Protein AF-A0A2D7FBG3-F1 (afdb_monomer_lite)

Structure (mmCIF, N/CA/C/O backbone):
data_AF-A0A2D7FBG3-F1
#
_entry.id   AF-A0A2D7FBG3-F1
#
loop_
_atom_site.group_PDB
_atom_site.id
_atom_site.type_symbol
_atom_site.label_atom_id
_atom_site.label_alt_id
_atom_site.label_comp_id
_atom_site.label_asym_id
_atom_site.label_entity_id
_atom_site.label_seq_id
_atom_site.pdbx_PDB_ins_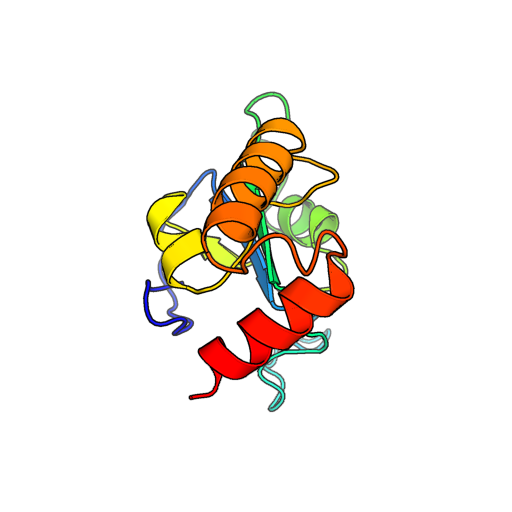code
_atom_site.Cartn_x
_atom_site.Cartn_y
_atom_site.Cartn_z
_atom_site.occupancy
_atom_site.B_iso_or_equiv
_atom_site.auth_seq_id
_atom_site.auth_comp_id
_atom_site.auth_asym_id
_atom_site.auth_atom_id
_atom_site.pdbx_PDB_model_num
ATOM 1 N N . MET A 1 1 ? -2.140 -0.702 -13.138 1.00 79.81 1 MET A N 1
ATOM 2 C CA . MET A 1 1 ? -2.662 -1.919 -12.479 1.00 79.81 1 MET A CA 1
ATOM 3 C C . MET A 1 1 ? -4.170 -1.892 -12.583 1.00 79.81 1 MET A C 1
ATOM 5 O O . MET A 1 1 ? -4.736 -0.812 -12.463 1.00 79.81 1 MET A O 1
ATOM 9 N N . ALA A 1 2 ? -4.795 -3.034 -12.855 1.00 84.12 2 ALA A N 1
ATOM 10 C CA . ALA A 1 2 ? -6.249 -3.133 -12.898 1.00 84.12 2 ALA A CA 1
ATOM 11 C C . ALA A 1 2 ? -6.837 -3.377 -11.488 1.00 84.12 2 ALA A C 1
ATOM 13 O O . ALA A 1 2 ? -6.092 -3.772 -10.585 1.00 84.12 2 ALA A O 1
ATOM 14 N N . PRO A 1 3 ? -8.146 -3.135 -11.278 1.00 82.56 3 PRO A N 1
ATOM 15 C CA . PRO A 1 3 ? -8.786 -3.273 -9.966 1.00 82.56 3 PRO A CA 1
ATOM 16 C C . PRO A 1 3 ? -8.670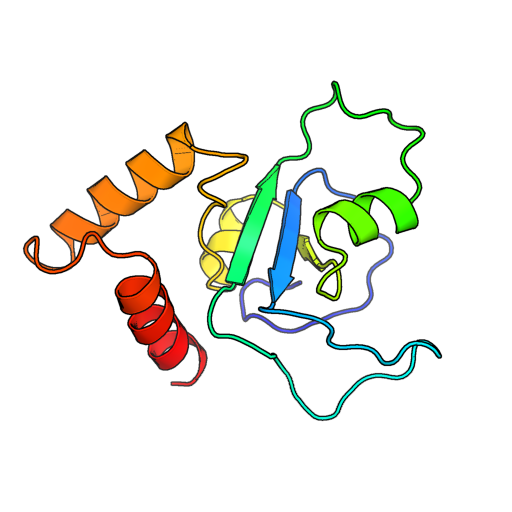 -4.670 -9.344 1.00 82.56 3 PRO A C 1
ATOM 18 O O . PRO A 1 3 ? -8.674 -4.792 -8.131 1.00 82.56 3 PRO A O 1
ATOM 21 N N . ASP A 1 4 ? -8.523 -5.718 -10.156 1.00 83.56 4 ASP A N 1
ATOM 22 C CA . ASP A 1 4 ? -8.323 -7.105 -9.710 1.00 83.56 4 ASP A CA 1
ATOM 23 C C . ASP A 1 4 ? -6.884 -7.392 -9.238 1.00 83.56 4 ASP A C 1
ATOM 25 O O . ASP A 1 4 ? -6.535 -8.520 -8.896 1.00 83.56 4 ASP A O 1
ATOM 29 N N . GLY A 1 5 ? -6.001 -6.392 -9.272 1.00 81.06 5 GLY A N 1
ATOM 30 C CA . GLY A 1 5 ? -4.594 -6.561 -8.937 1.00 81.06 5 GLY A CA 1
ATOM 31 C C . GLY A 1 5 ? -3.761 -7.186 -10.062 1.00 81.06 5 GLY A C 1
ATOM 32 O O . GLY A 1 5 ? -2.588 -7.515 -9.842 1.00 81.06 5 GLY A O 1
ATOM 33 N N . SER A 1 6 ? -4.278 -7.322 -11.283 1.00 85.19 6 SER A N 1
ATOM 34 C CA . SER A 1 6 ? -3.449 -7.724 -12.420 1.00 85.19 6 SER A CA 1
ATOM 35 C C . SER A 1 6 ? -2.524 -6.581 -12.874 1.00 85.19 6 SER A C 1
ATOM 37 O O . SER A 1 6 ? -2.875 -5.392 -12.885 1.00 85.19 6 SER A O 1
ATOM 39 N N . ILE A 1 7 ? -1.277 -6.932 -13.210 1.00 83.69 7 ILE A N 1
ATOM 40 C CA . ILE A 1 7 ? -0.298 -5.985 -13.756 1.00 83.69 7 ILE A CA 1
ATOM 41 C C . ILE A 1 7 ? -0.414 -6.045 -15.276 1.00 83.69 7 ILE A C 1
ATOM 43 O O . ILE A 1 7 ? -0.123 -7.072 -15.883 1.00 83.69 7 ILE A O 1
ATOM 47 N N . VAL A 1 8 ? -0.827 -4.932 -15.873 1.00 83.25 8 VAL A N 1
ATOM 48 C CA . VAL A 1 8 ? -0.972 -4.765 -17.321 1.00 83.25 8 VAL A CA 1
ATOM 49 C C . VAL A 1 8 ? -0.021 -3.679 -17.805 1.00 83.25 8 VAL A C 1
ATOM 51 O O . VAL A 1 8 ? 0.240 -2.714 -17.083 1.00 83.25 8 VAL A O 1
ATOM 54 N N . HIS A 1 9 ? 0.502 -3.835 -19.020 1.00 79.50 9 HIS A N 1
ATOM 55 C CA . HIS A 1 9 ? 1.273 -2.785 -19.673 1.00 79.50 9 HIS A CA 1
ATOM 56 C C . HIS A 1 9 ? 0.313 -1.824 -20.380 1.00 79.50 9 HIS A C 1
ATOM 58 O O . HIS A 1 9 ? -0.496 -2.247 -21.204 1.00 79.50 9 HIS A O 1
ATOM 64 N N . SER A 1 10 ? 0.391 -0.537 -20.053 1.00 71.44 10 SER A N 1
ATOM 65 C CA . SER A 1 10 ? -0.439 0.512 -20.648 1.00 71.44 10 SER A CA 1
ATOM 66 C C . SER A 1 10 ? 0.367 1.801 -20.752 1.00 71.44 10 SER A C 1
ATOM 68 O O . SER A 1 10 ? 1.039 2.156 -19.789 1.00 71.44 10 SER A O 1
ATOM 70 N N . GLY A 1 11 ? 0.240 2.546 -21.851 1.00 72.69 11 GLY A N 1
ATOM 71 C CA . GLY A 1 11 ? 0.863 3.871 -22.013 1.00 72.69 11 GLY A CA 1
ATOM 72 C C . GLY A 1 11 ? 0.156 5.003 -21.253 1.00 72.69 11 GLY A C 1
ATOM 73 O O . GLY A 1 11 ? 0.228 6.154 -21.669 1.00 72.69 11 GLY A O 1
ATOM 74 N N . MET A 1 12 ? -0.594 4.680 -20.197 1.00 68.94 12 MET A N 1
ATOM 75 C CA . MET A 1 12 ? -1.378 5.645 -19.426 1.00 68.94 12 MET A CA 1
ATOM 76 C C . MET A 1 12 ? -0.508 6.316 -18.363 1.00 68.94 12 MET A C 1
ATOM 78 O O . MET A 1 12 ? 0.279 5.651 -17.692 1.00 68.94 12 MET A O 1
ATOM 82 N N . SER A 1 13 ? -0.694 7.621 -18.174 1.00 70.25 13 SER A N 1
ATOM 83 C CA . SER A 1 13 ? -0.105 8.378 -17.071 1.00 70.25 13 SER A CA 1
ATOM 84 C C . SER A 1 13 ? -1.152 8.653 -15.992 1.00 70.25 13 SER A C 1
ATOM 86 O O . SER A 1 13 ? -2.338 8.809 -16.277 1.00 70.25 13 SER A O 1
ATOM 88 N N . SER A 1 14 ? -0.715 8.697 -14.736 1.00 77.69 14 SER A N 1
ATOM 89 C CA . SER A 1 14 ? -1.557 9.067 -13.600 1.00 77.69 14 SER A CA 1
ATOM 90 C C . SER A 1 14 ? -0.720 9.718 -12.507 1.00 77.69 14 SER A C 1
ATOM 92 O O . SER A 1 14 ? 0.500 9.545 -12.449 1.00 77.69 14 SER A O 1
ATOM 94 N N . VAL A 1 15 ? -1.398 10.461 -11.637 1.00 82.69 15 VAL A N 1
ATOM 95 C CA . VAL A 1 15 ? -0.832 10.984 -10.389 1.00 82.69 15 VAL A CA 1
ATOM 96 C C . VAL A 1 15 ? -0.839 9.937 -9.275 1.00 82.69 15 VAL A C 1
ATOM 98 O O . VAL A 1 15 ? -0.200 10.149 -8.256 1.00 82.69 15 VAL A O 1
ATOM 101 N N . TRP A 1 16 ? -1.534 8.811 -9.443 1.00 86.19 16 TRP A N 1
ATOM 102 C CA . TRP A 1 16 ? -1.618 7.759 -8.431 1.00 86.19 16 TRP A CA 1
ATOM 103 C C . TRP A 1 16 ? -0.584 6.675 -8.694 1.00 86.19 16 TRP A C 1
ATOM 105 O O . TRP A 1 16 ? -0.620 5.985 -9.718 1.00 86.19 16 TRP A O 1
ATOM 115 N N . VAL A 1 17 ? 0.336 6.518 -7.748 1.00 86.50 17 VAL A N 1
ATOM 116 C CA . VAL A 1 17 ? 1.450 5.575 -7.843 1.00 86.50 17 VAL A CA 1
ATOM 117 C C . VAL A 1 17 ? 1.506 4.747 -6.569 1.00 86.50 17 VAL A C 1
ATOM 119 O O . VAL A 1 17 ? 1.153 5.216 -5.492 1.00 86.50 17 VAL A O 1
ATOM 122 N N . GLY A 1 18 ? 1.939 3.500 -6.665 1.00 87.25 18 GLY A N 1
ATOM 123 C CA . GLY A 1 18 ? 2.109 2.644 -5.501 1.00 87.25 18 GLY A CA 1
ATOM 124 C C . GLY A 1 18 ? 3.166 1.576 -5.697 1.00 87.25 18 GLY A C 1
ATOM 125 O O . GLY A 1 18 ? 3.722 1.405 -6.784 1.00 87.25 18 GLY A O 1
ATOM 126 N N . GLY A 1 19 ? 3.432 0.849 -4.620 1.00 87.44 19 GLY A N 1
ATOM 127 C CA . GLY A 1 19 ? 4.365 -0.265 -4.589 1.00 87.44 19 GLY A CA 1
ATOM 128 C C . GLY A 1 19 ? 3.693 -1.534 -4.086 1.00 87.44 19 GLY A C 1
ATOM 129 O O . GLY A 1 19 ? 2.836 -1.498 -3.205 1.00 87.44 19 GLY A O 1
ATOM 130 N N . ARG A 1 20 ? 4.142 -2.675 -4.613 1.00 86.25 20 ARG A N 1
ATOM 131 C CA . ARG A 1 20 ? 3.680 -4.010 -4.214 1.00 86.25 20 ARG A CA 1
ATOM 132 C C . ARG A 1 20 ? 4.692 -4.704 -3.306 1.00 86.25 20 ARG A C 1
ATOM 134 O O . ARG A 1 20 ? 5.262 -5.741 -3.651 1.00 86.25 20 ARG A O 1
ATOM 141 N N . GLY A 1 21 ? 4.986 -4.068 -2.176 1.00 78.38 21 GLY A N 1
ATOM 142 C CA . GLY A 1 21 ? 5.866 -4.628 -1.158 1.00 78.38 21 GLY A CA 1
ATOM 143 C C . GLY A 1 21 ? 7.293 -4.913 -1.622 1.00 78.38 21 GLY A C 1
ATOM 144 O O . GLY A 1 21 ? 7.898 -5.841 -1.115 1.00 78.38 21 GLY A O 1
ATOM 145 N N . GLY A 1 22 ? 7.838 -4.181 -2.596 1.00 79.19 22 GLY A N 1
ATOM 146 C CA . GLY A 1 22 ? 9.243 -4.307 -3.002 1.00 79.19 22 GLY A CA 1
ATOM 147 C C . GLY A 1 22 ? 9.471 -4.549 -4.500 1.00 79.19 22 GLY A C 1
ATOM 148 O O . GLY A 1 22 ? 8.574 -4.294 -5.313 1.00 79.19 22 GLY A O 1
ATOM 149 N N . PRO A 1 23 ? 10.688 -4.957 -4.920 1.00 80.12 23 PRO A N 1
ATOM 150 C CA . PRO A 1 23 ? 11.064 -4.988 -6.328 1.00 80.12 23 PRO A CA 1
ATOM 151 C C . PRO A 1 23 ? 10.523 -6.246 -6.977 1.00 80.12 23 PRO A C 1
ATOM 153 O O . PRO A 1 23 ? 10.911 -7.353 -6.613 1.00 80.12 23 PRO A O 1
ATOM 156 N N . LEU A 1 24 ? 9.657 -6.059 -7.969 1.00 80.75 24 LEU A N 1
ATOM 157 C CA . LEU A 1 24 ? 9.106 -7.118 -8.812 1.00 80.75 24 LEU A CA 1
ATOM 158 C C . LEU A 1 24 ? 9.968 -7.375 -10.051 1.00 80.75 24 LEU A C 1
ATOM 160 O O . LEU A 1 24 ? 9.820 -8.411 -10.690 1.00 80.75 24 LEU A O 1
ATOM 164 N N . HIS A 1 25 ? 10.889 -6.470 -10.383 1.00 79.25 25 HIS A N 1
ATOM 165 C CA . HIS A 1 25 ? 11.905 -6.678 -11.410 1.00 79.25 25 HIS A CA 1
ATOM 166 C C . HIS A 1 25 ? 13.301 -6.860 -10.795 1.00 79.25 25 HIS A C 1
ATOM 168 O O . HIS A 1 25 ? 13.579 -6.525 -9.638 1.00 79.25 25 HIS A O 1
ATOM 174 N N . ARG A 1 26 ? 14.194 -7.479 -11.561 1.00 79.38 26 ARG A N 1
ATOM 175 C CA . ARG A 1 26 ? 15.634 -7.539 -11.291 1.00 79.38 26 ARG A CA 1
ATOM 176 C C . ARG A 1 26 ? 16.296 -6.265 -11.822 1.00 79.38 26 ARG A C 1
ATOM 178 O O . ARG A 1 26 ? 15.721 -5.581 -12.657 1.00 79.38 26 ARG A O 1
ATOM 185 N N . GLY A 1 27 ? 17.530 -5.979 -11.400 1.00 75.81 27 GLY A N 1
ATOM 186 C CA . GLY A 1 27 ? 18.271 -4.790 -11.858 1.00 75.81 27 GLY A CA 1
ATOM 187 C C . GLY A 1 27 ? 18.499 -4.710 -13.377 1.00 75.81 27 GLY A C 1
ATOM 188 O O . GLY A 1 27 ? 18.804 -3.645 -13.889 1.00 75.81 27 GLY A O 1
ATOM 189 N N . ASN A 1 28 ? 18.306 -5.814 -14.108 1.00 78.44 28 ASN A N 1
ATOM 190 C CA . ASN A 1 28 ? 18.321 -5.862 -15.574 1.00 78.44 28 ASN A CA 1
ATOM 191 C C . ASN A 1 28 ? 16.924 -5.687 -16.216 1.00 78.44 28 ASN A C 1
ATOM 193 O O . ASN A 1 28 ? 16.750 -6.013 -17.385 1.00 78.44 28 ASN A O 1
ATOM 197 N N . GLY A 1 29 ? 15.910 -5.283 -15.445 1.00 73.81 29 GLY A N 1
ATOM 198 C CA . GLY A 1 29 ? 14.529 -5.092 -15.899 1.00 73.81 29 GLY A CA 1
ATOM 199 C C . GLY A 1 29 ? 13.695 -6.369 -16.050 1.00 73.81 29 GLY A C 1
ATOM 200 O O . GLY A 1 29 ? 12.484 -6.281 -16.235 1.00 73.81 29 GLY A O 1
ATOM 201 N N . SER A 1 30 ? 14.287 -7.563 -15.935 1.00 79.62 30 SER A N 1
ATOM 202 C CA . SER A 1 30 ? 13.520 -8.810 -16.064 1.00 79.62 30 SER A CA 1
ATOM 203 C C . SER A 1 30 ? 12.598 -9.047 -14.858 1.00 79.62 30 SER A C 1
ATOM 205 O O . SER A 1 30 ? 12.990 -8.755 -13.721 1.00 79.62 30 SER A O 1
ATOM 207 N N . PRO A 1 31 ? 11.386 -9.591 -15.063 1.00 77.06 31 PRO A N 1
ATOM 208 C CA . PRO A 1 31 ? 10.453 -9.854 -13.976 1.00 77.06 31 PRO A CA 1
ATOM 209 C C . PRO A 1 31 ? 10.981 -10.947 -13.038 1.00 77.06 31 PRO A C 1
ATOM 211 O O . PRO A 1 31 ? 11.671 -11.888 -13.439 1.00 77.06 31 PRO A O 1
ATOM 214 N N . ARG A 1 32 ? 10.648 -10.837 -11.755 1.00 80.31 32 ARG A N 1
ATOM 215 C CA . ARG A 1 32 ? 10.843 -11.895 -10.762 1.00 80.31 32 ARG A CA 1
ATOM 216 C C . ARG A 1 32 ? 9.633 -12.828 -10.776 1.00 80.31 32 ARG A C 1
ATOM 218 O O . ARG A 1 32 ? 8.517 -12.410 -11.050 1.00 80.31 32 ARG A O 1
ATOM 225 N N . ALA A 1 33 ? 9.861 -14.097 -10.433 1.00 78.44 33 ALA A N 1
ATOM 226 C CA . ALA A 1 33 ? 8.775 -15.064 -10.242 1.00 78.44 33 ALA A CA 1
ATOM 227 C C . ALA A 1 33 ? 7.907 -14.728 -9.012 1.00 78.44 33 ALA A C 1
ATOM 229 O O . ALA A 1 33 ? 6.726 -15.058 -8.966 1.00 78.44 33 ALA A O 1
ATOM 230 N N . GLN A 1 34 ? 8.507 -14.062 -8.021 1.00 75.38 34 GLN A N 1
ATOM 231 C CA . GLN A 1 34 ? 7.822 -13.542 -6.842 1.00 75.38 34 GLN A CA 1
ATOM 232 C C . GLN A 1 34 ? 6.923 -12.368 -7.245 1.00 75.38 34 GLN A C 1
ATOM 234 O O . GLN A 1 34 ? 7.378 -11.434 -7.905 1.00 75.38 34 GLN A O 1
ATOM 239 N N . ARG A 1 35 ? 5.655 -12.410 -6.830 1.00 77.44 35 ARG A N 1
ATOM 240 C CA . ARG A 1 35 ? 4.657 -11.377 -7.150 1.00 77.44 35 ARG A CA 1
ATOM 241 C C . ARG A 1 35 ? 4.640 -10.209 -6.154 1.00 77.44 35 ARG A C 1
ATOM 243 O O . ARG A 1 35 ? 3.972 -9.217 -6.432 1.00 77.44 35 ARG A O 1
ATOM 250 N N . TRP A 1 36 ? 5.350 -10.326 -5.034 1.00 83.12 36 TRP A N 1
ATOM 251 C CA . TRP A 1 36 ? 5.562 -9.318 -3.986 1.00 83.12 36 TRP A CA 1
ATOM 252 C C . TRP A 1 36 ? 6.798 -9.714 -3.159 1.00 83.12 36 TRP A C 1
ATOM 254 O O . TRP A 1 36 ? 7.248 -10.857 -3.253 1.00 83.12 36 TRP A O 1
ATOM 264 N N . VAL A 1 37 ? 7.360 -8.790 -2.372 1.00 80.06 37 VAL A N 1
ATOM 265 C CA . VAL A 1 37 ? 8.451 -9.098 -1.417 1.00 80.06 37 VAL A CA 1
ATOM 266 C C . VAL A 1 37 ? 8.000 -8.940 0.040 1.00 80.06 37 VAL A C 1
ATOM 268 O O . VAL A 1 37 ? 8.474 -9.673 0.901 1.00 80.06 37 VAL A O 1
ATOM 271 N N . THR A 1 38 ? 7.042 -8.055 0.306 1.00 84.31 38 THR A N 1
ATOM 272 C CA . THR A 1 38 ? 6.386 -7.861 1.602 1.00 84.31 38 THR A CA 1
ATOM 273 C C . THR A 1 38 ? 4.876 -7.676 1.423 1.00 84.31 38 THR A C 1
ATOM 275 O O . THR A 1 38 ? 4.370 -7.479 0.312 1.00 84.31 38 THR A O 1
ATOM 278 N N . GLU A 1 39 ? 4.149 -7.722 2.532 1.00 87.56 39 GLU A N 1
ATOM 279 C CA . GLU A 1 39 ? 2.701 -7.522 2.627 1.00 87.56 39 GLU A CA 1
ATOM 280 C C . GLU A 1 39 ? 2.299 -6.041 2.511 1.00 87.56 39 GLU A C 1
ATOM 282 O O . GLU A 1 39 ? 1.127 -5.726 2.289 1.00 87.56 39 GLU A O 1
ATOM 287 N N . ASN A 1 40 ? 3.274 -5.133 2.614 1.00 87.81 40 ASN A N 1
ATOM 288 C CA . ASN A 1 40 ? 3.074 -3.688 2.609 1.00 87.81 40 ASN A CA 1
ATOM 289 C C . ASN A 1 40 ? 2.834 -3.173 1.181 1.00 87.81 40 ASN A C 1
ATOM 291 O O . ASN A 1 40 ? 3.762 -2.806 0.452 1.00 87.81 40 ASN A O 1
ATOM 295 N N . TRP A 1 41 ? 1.569 -3.194 0.766 1.00 89.88 41 TRP A N 1
ATOM 296 C CA . TRP A 1 41 ? 1.123 -2.665 -0.518 1.00 89.88 41 TRP A CA 1
ATOM 297 C C . TRP A 1 41 ? 0.496 -1.299 -0.289 1.00 89.88 41 TRP A C 1
ATOM 299 O O . TRP A 1 41 ? -0.600 -1.192 0.265 1.00 89.88 41 TRP A O 1
ATOM 309 N N . THR A 1 42 ? 1.196 -0.255 -0.717 1.00 90.44 42 THR A N 1
ATOM 310 C CA . THR A 1 42 ? 0.800 1.133 -0.464 1.00 90.44 42 THR A CA 1
ATOM 311 C C . THR A 1 42 ? 0.671 1.930 -1.747 1.00 90.44 42 THR A C 1
ATOM 313 O O . THR A 1 42 ? 1.382 1.672 -2.721 1.00 90.44 42 THR A O 1
ATOM 316 N N . TYR A 1 43 ? -0.221 2.918 -1.736 1.00 90.75 43 TYR A N 1
ATOM 317 C CA . TYR A 1 43 ? -0.334 3.928 -2.784 1.00 90.75 43 TYR A CA 1
ATOM 318 C C . TYR A 1 43 ? -0.176 5.345 -2.221 1.00 90.75 43 TYR A C 1
ATOM 320 O O . TYR A 1 43 ? -0.450 5.616 -1.045 1.00 90.75 43 TYR A O 1
ATOM 328 N N . SER A 1 44 ? 0.264 6.257 -3.080 1.00 87.94 44 SER A N 1
ATOM 329 C CA . SER A 1 44 ? 0.266 7.693 -2.849 1.00 87.94 44 SER A CA 1
ATOM 330 C C . SER A 1 44 ? -0.131 8.481 -4.091 1.00 87.94 44 SER A C 1
ATOM 332 O O . SER A 1 44 ? 0.150 8.091 -5.227 1.00 87.94 44 SER A O 1
ATOM 334 N N . GLN A 1 45 ? -0.814 9.603 -3.867 1.00 87.50 45 GLN A N 1
ATOM 335 C CA . GLN A 1 45 ? -0.941 10.644 -4.871 1.00 87.50 45 GLN A CA 1
ATOM 336 C C . GLN A 1 45 ? 0.385 11.401 -4.977 1.00 87.50 45 GLN A C 1
ATOM 338 O O . GLN A 1 45 ? 0.966 11.804 -3.968 1.00 87.50 45 GLN A O 1
ATOM 343 N N . GLN A 1 46 ? 0.851 11.626 -6.197 1.00 74.06 46 GLN A N 1
ATOM 344 C CA . GLN A 1 46 ? 1.876 12.616 -6.475 1.00 74.06 46 GLN A CA 1
ATOM 345 C C . GLN A 1 46 ? 1.246 14.002 -6.368 1.00 74.06 46 GLN A C 1
ATOM 347 O O . GLN A 1 46 ? 0.337 14.350 -7.125 1.00 74.06 46 GLN A O 1
ATOM 352 N N . ASP A 1 47 ? 1.715 14.790 -5.412 1.00 58.28 47 ASP A N 1
ATOM 353 C CA . ASP A 1 47 ? 1.406 16.204 -5.321 1.00 58.28 47 ASP A CA 1
ATOM 354 C C . ASP A 1 47 ? 2.151 16.946 -6.440 1.00 58.28 47 ASP A C 1
ATOM 356 O O . ASP A 1 47 ? 3.346 16.751 -6.633 1.00 58.28 47 ASP A O 1
ATOM 360 N N . GLY A 1 48 ? 1.461 17.807 -7.197 1.00 49.59 48 GLY A N 1
ATOM 361 C CA . GLY A 1 48 ? 2.039 18.561 -8.327 1.00 49.59 48 GLY A CA 1
ATOM 362 C C . GLY A 1 48 ? 3.166 19.545 -7.959 1.00 49.59 48 GLY A C 1
ATOM 363 O O . GLY A 1 48 ? 3.672 20.257 -8.822 1.00 49.59 48 GLY A O 1
ATOM 364 N N . THR A 1 49 ? 3.547 19.603 -6.684 1.00 43.03 49 THR A N 1
ATOM 365 C CA . THR A 1 49 ? 4.761 20.231 -6.145 1.00 43.03 49 THR A CA 1
ATOM 366 C C . THR A 1 49 ? 6.014 19.381 -6.348 1.00 43.03 49 THR A C 1
ATOM 368 O O . THR A 1 49 ? 7.120 19.922 -6.349 1.00 43.03 49 THR A O 1
ATOM 371 N N . GLN A 1 50 ? 5.869 18.073 -6.569 1.00 49.84 50 GLN A N 1
ATOM 372 C CA . GLN A 1 50 ? 6.941 17.243 -7.097 1.00 49.84 50 GLN A CA 1
ATOM 373 C C . GLN A 1 50 ? 7.015 17.425 -8.604 1.00 49.84 50 GLN A C 1
ATOM 375 O O . GLN A 1 50 ? 6.035 17.256 -9.328 1.00 49.84 50 GLN A O 1
ATOM 380 N N . SER A 1 51 ? 8.189 17.867 -9.044 1.00 40.00 51 SER A N 1
ATOM 381 C CA . SER A 1 51 ? 8.437 18.357 -10.389 1.00 40.00 51 SER A CA 1
ATOM 382 C C . SER A 1 51 ? 7.871 17.422 -11.458 1.00 40.00 51 SER A C 1
ATOM 384 O O . SER A 1 51 ? 8.137 16.223 -11.455 1.00 40.00 51 SER A O 1
ATOM 386 N N . THR A 1 52 ? 7.205 17.990 -12.460 1.00 43.75 52 THR A N 1
ATOM 387 C CA . THR A 1 52 ? 6.949 17.318 -13.743 1.00 43.75 52 THR A CA 1
ATOM 388 C C . THR A 1 52 ? 8.241 16.882 -14.458 1.00 43.75 52 THR A C 1
ATOM 390 O O . THR A 1 52 ? 8.163 16.172 -15.456 1.00 43.75 52 THR A O 1
ATOM 393 N N . ASN A 1 53 ? 9.418 17.261 -13.933 1.00 44.06 53 ASN A N 1
ATOM 394 C CA . ASN A 1 53 ? 10.738 16.788 -14.352 1.00 44.06 53 ASN A CA 1
ATOM 395 C C . ASN A 1 53 ? 11.266 15.588 -13.541 1.00 44.06 53 ASN A C 1
ATOM 397 O O . ASN A 1 53 ? 12.376 15.132 -13.819 1.00 44.06 53 ASN A O 1
ATOM 401 N N . GLU A 1 54 ? 10.529 15.052 -12.559 1.00 47.28 54 GLU A N 1
ATOM 402 C CA . GLU A 1 54 ? 10.849 13.719 -12.039 1.00 47.28 54 GLU A CA 1
ATOM 403 C C . GLU A 1 54 ? 10.552 12.702 -13.143 1.00 47.28 54 GLU A C 1
ATOM 405 O O . GLU A 1 54 ? 9.402 12.430 -13.499 1.00 47.28 54 GLU A O 1
ATOM 410 N N . THR A 1 55 ? 11.624 12.152 -13.712 1.00 50.66 55 THR A N 1
ATOM 411 C CA . THR A 1 55 ? 11.552 11.021 -14.636 1.00 50.66 55 THR A CA 1
ATOM 412 C C . THR A 1 55 ? 10.781 9.871 -13.983 1.00 50.66 55 THR A C 1
ATOM 414 O O . THR A 1 55 ? 10.711 9.777 -12.756 1.00 50.66 55 THR A O 1
ATOM 417 N N . GLU A 1 56 ? 10.239 8.936 -14.771 1.00 50.41 56 GLU A N 1
ATOM 418 C CA . GLU A 1 56 ? 9.703 7.685 -14.204 1.00 50.41 56 GLU A CA 1
ATOM 419 C C . GLU A 1 56 ? 10.698 7.011 -13.241 1.00 50.41 56 GLU A C 1
ATOM 421 O O . GLU A 1 56 ? 10.276 6.378 -12.276 1.00 50.41 56 GLU A O 1
ATOM 426 N N . ALA A 1 57 ? 12.007 7.218 -13.433 1.00 44.72 57 ALA A N 1
ATOM 427 C CA . ALA A 1 57 ? 13.047 6.793 -12.504 1.00 44.72 57 ALA A CA 1
ATOM 428 C C . ALA A 1 57 ? 12.971 7.499 -11.133 1.00 44.72 57 ALA A C 1
ATOM 430 O O . ALA A 1 57 ? 13.059 6.814 -10.126 1.00 44.72 57 ALA A O 1
ATOM 431 N N . GLY A 1 58 ? 12.713 8.810 -11.054 1.00 48.12 58 GLY A N 1
ATOM 432 C CA . GLY A 1 58 ? 12.509 9.525 -9.780 1.00 48.12 58 GLY A CA 1
ATOM 433 C C . GLY A 1 58 ? 11.247 9.078 -9.025 1.00 48.12 58 GLY A C 1
ATOM 434 O O . GLY A 1 58 ? 11.262 8.899 -7.806 1.00 48.12 58 GLY A O 1
ATOM 435 N N . LYS A 1 59 ? 10.171 8.762 -9.760 1.00 51.56 59 LYS A N 1
ATOM 436 C CA . LYS A 1 59 ? 8.960 8.135 -9.190 1.00 51.56 59 LYS A CA 1
ATOM 437 C C . LYS A 1 59 ? 9.255 6.725 -8.688 1.00 51.56 59 LYS A C 1
ATOM 439 O O . LYS A 1 59 ? 8.829 6.343 -7.599 1.00 51.56 59 LYS A O 1
ATOM 444 N N . THR A 1 60 ? 10.033 5.979 -9.471 1.00 46.91 60 THR A N 1
ATOM 445 C CA . THR A 1 60 ? 10.563 4.673 -9.089 1.00 46.91 60 THR A CA 1
ATOM 446 C C . THR A 1 60 ? 11.451 4.801 -7.867 1.00 46.91 60 THR A C 1
ATOM 448 O O . THR A 1 60 ? 11.380 3.902 -7.055 1.00 46.91 60 THR A O 1
ATOM 451 N N . GLU A 1 61 ? 12.184 5.901 -7.659 1.00 46.50 61 GLU A N 1
ATOM 452 C CA . GLU A 1 61 ? 13.042 6.109 -6.490 1.00 46.50 61 GLU A CA 1
ATOM 453 C C . GLU A 1 61 ? 12.275 6.418 -5.187 1.00 46.50 61 GLU A C 1
ATOM 455 O O . GLU A 1 61 ? 12.660 5.994 -4.095 1.00 46.50 61 GLU A O 1
ATOM 460 N N . ARG A 1 62 ? 11.118 7.080 -5.255 1.00 52.88 62 ARG A N 1
ATOM 461 C CA . ARG A 1 62 ? 10.258 7.253 -4.065 1.00 52.88 62 ARG A CA 1
ATOM 462 C C . ARG A 1 62 ? 9.667 5.920 -3.599 1.00 52.88 62 ARG A C 1
ATOM 464 O O . ARG A 1 62 ? 9.510 5.674 -2.405 1.00 52.88 62 ARG A O 1
ATOM 471 N N . PHE A 1 63 ? 9.447 5.028 -4.558 1.00 52.78 63 PHE A N 1
ATOM 472 C CA . PHE A 1 63 ? 9.188 3.616 -4.340 1.00 52.78 63 PHE A CA 1
ATOM 473 C C . PHE A 1 63 ? 10.463 2.763 -4.523 1.00 52.78 63 PHE A C 1
ATOM 475 O O . PHE A 1 63 ? 10.290 1.566 -4.706 1.00 52.78 63 PHE A O 1
ATOM 482 N N . ALA A 1 64 ? 11.713 3.300 -4.438 1.00 42.16 64 ALA A N 1
ATOM 483 C CA . ALA A 1 64 ? 12.982 2.683 -4.955 1.00 42.16 64 ALA A CA 1
ATOM 484 C C . ALA A 1 64 ? 13.285 1.316 -4.390 1.00 42.16 64 ALA A C 1
ATOM 486 O O . ALA A 1 64 ? 14.140 0.578 -4.879 1.00 42.16 64 ALA A O 1
ATOM 487 N N . ARG A 1 65 ? 12.623 0.984 -3.294 1.00 50.69 65 ARG A N 1
ATOM 488 C CA . ARG A 1 65 ? 12.692 -0.349 -2.741 1.00 50.69 65 ARG A CA 1
ATOM 489 C C . ARG A 1 65 ? 11.867 -1.334 -3.565 1.00 50.69 65 ARG A C 1
ATOM 491 O O . ARG A 1 65 ? 11.856 -2.499 -3.201 1.00 50.69 65 ARG A O 1
ATOM 498 N N . GLY A 1 66 ? 11.220 -0.917 -4.658 1.00 61.19 66 GLY A N 1
ATOM 499 C CA . GLY A 1 66 ? 10.322 -1.732 -5.447 1.00 61.19 66 GLY A CA 1
ATOM 500 C C . GLY A 1 66 ? 9.920 -1.260 -6.843 1.00 61.19 66 GLY A C 1
ATOM 501 O O . GLY A 1 66 ? 10.411 -0.274 -7.374 1.00 61.19 66 GLY A O 1
ATOM 502 N N . SER A 1 67 ? 9.044 -2.043 -7.479 1.00 74.12 67 SER A N 1
ATOM 503 C CA . SER A 1 67 ? 8.499 -1.722 -8.803 1.00 74.12 67 SER A CA 1
ATOM 504 C C . SER A 1 67 ? 7.332 -0.752 -8.666 1.00 74.12 67 SER A C 1
ATOM 506 O O . SER A 1 67 ? 6.329 -1.104 -8.046 1.00 74.12 67 SER A O 1
ATOM 508 N N . ALA A 1 68 ? 7.470 0.442 -9.248 1.00 78.69 68 ALA A N 1
ATOM 509 C CA . ALA A 1 68 ? 6.404 1.433 -9.277 1.00 78.69 68 ALA A CA 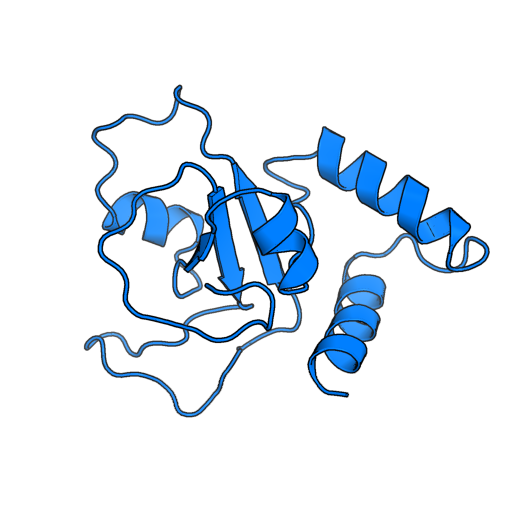1
ATOM 510 C C . ALA A 1 68 ? 5.227 0.941 -10.130 1.00 78.69 68 ALA A C 1
ATOM 512 O O . ALA A 1 68 ? 5.401 0.403 -11.225 1.00 78.69 68 ALA A O 1
ATOM 513 N N . LEU A 1 69 ? 4.022 1.116 -9.602 1.00 85.38 69 LEU A N 1
ATOM 514 C CA . LEU A 1 69 ? 2.768 0.726 -10.229 1.00 85.38 69 LEU A CA 1
ATOM 515 C C . LEU A 1 69 ? 1.893 1.959 -10.377 1.00 85.38 69 LEU A C 1
ATOM 517 O O . LEU A 1 69 ? 1.718 2.710 -9.422 1.00 85.38 69 LEU A O 1
ATOM 521 N N . ILE A 1 70 ? 1.334 2.143 -11.569 1.00 86.44 70 ILE A N 1
ATOM 522 C CA . ILE A 1 70 ? 0.450 3.265 -11.883 1.00 86.44 70 ILE A CA 1
ATOM 523 C C . ILE A 1 70 ? -1.008 2.819 -11.734 1.00 86.44 70 ILE A C 1
ATOM 525 O O . ILE A 1 70 ? -1.390 1.755 -12.243 1.00 86.44 70 ILE A O 1
ATOM 529 N N . PHE A 1 71 ? -1.817 3.624 -11.050 1.00 87.19 71 PHE A N 1
ATOM 530 C CA . PHE A 1 71 ? -3.257 3.416 -10.864 1.00 87.19 71 PHE A CA 1
ATOM 531 C C . PHE A 1 71 ? -4.033 4.519 -11.570 1.00 87.19 71 PHE A C 1
ATOM 533 O O . PHE A 1 71 ? -3.579 5.656 -11.592 1.00 87.19 71 PHE A O 1
ATOM 540 N N . LEU A 1 72 ? -5.191 4.209 -12.153 1.00 88.56 72 LEU A N 1
ATOM 541 C CA . LEU A 1 72 ? -5.999 5.222 -12.840 1.00 88.56 72 LEU A CA 1
ATOM 542 C C . LEU A 1 72 ? -6.495 6.298 -11.862 1.00 88.56 72 LEU A C 1
ATOM 544 O O . LEU A 1 72 ? -6.372 7.491 -12.119 1.00 88.56 72 LEU A O 1
ATOM 548 N N . ASP A 1 73 ? -6.989 5.851 -10.716 1.00 88.50 73 ASP A N 1
ATOM 549 C CA . ASP A 1 73 ? -7.495 6.669 -9.626 1.00 88.50 73 ASP A CA 1
ATOM 550 C C . ASP A 1 73 ? -7.258 5.962 -8.280 1.00 88.50 73 ASP A C 1
ATOM 552 O O . ASP A 1 73 ? -6.783 4.822 -8.215 1.00 88.50 73 ASP A O 1
ATOM 556 N N . GLU A 1 74 ? -7.589 6.657 -7.195 1.00 90.88 74 GLU A N 1
ATOM 557 C CA . GLU A 1 74 ? -7.530 6.119 -5.836 1.00 90.88 74 GLU A CA 1
ATOM 558 C C . GLU A 1 74 ? -8.403 4.869 -5.657 1.00 90.88 74 GLU A C 1
ATOM 560 O O . GLU A 1 74 ? -7.990 3.908 -5.007 1.00 90.88 74 GLU A O 1
ATOM 565 N N . VAL A 1 75 ? -9.587 4.844 -6.275 1.00 91.94 75 VAL A N 1
ATOM 566 C CA . VAL A 1 75 ? -10.533 3.724 -6.165 1.00 91.94 75 VAL A CA 1
ATOM 567 C C . VAL A 1 75 ? -9.921 2.452 -6.746 1.00 91.94 75 VAL A C 1
ATOM 569 O O . VAL A 1 75 ? -10.031 1.382 -6.157 1.00 91.94 75 VAL A O 1
ATOM 572 N N . THR A 1 76 ? -9.206 2.572 -7.861 1.00 91.19 76 THR A N 1
ATOM 573 C CA . THR A 1 76 ? -8.475 1.482 -8.504 1.00 91.19 76 THR A CA 1
ATOM 574 C C . THR A 1 76 ? -7.355 0.966 -7.605 1.00 91.19 76 THR A C 1
ATOM 576 O O . THR A 1 76 ? -7.149 -0.244 -7.526 1.00 91.19 76 THR A O 1
ATOM 579 N N . ALA A 1 77 ? -6.636 1.854 -6.910 1.00 91.25 77 ALA A N 1
ATOM 580 C CA . ALA A 1 77 ? -5.586 1.457 -5.972 1.00 91.25 77 ALA A CA 1
ATOM 581 C C . ALA A 1 77 ? -6.150 0.689 -4.767 1.00 91.25 77 ALA A C 1
ATOM 583 O O . ALA A 1 77 ? -5.639 -0.383 -4.428 1.00 91.25 77 ALA A O 1
ATOM 584 N N . LEU A 1 78 ? -7.234 1.198 -4.177 1.00 91.25 78 LEU A N 1
ATOM 585 C CA . LEU A 1 78 ? -7.945 0.555 -3.071 1.00 91.25 78 LEU A CA 1
ATOM 586 C C . LEU A 1 78 ? -8.533 -0.799 -3.484 1.00 91.25 78 LEU A C 1
ATOM 588 O O . LEU A 1 78 ? -8.348 -1.783 -2.772 1.00 91.25 78 LEU A O 1
ATOM 592 N N . ALA A 1 79 ? -9.184 -0.873 -4.648 1.00 91.06 79 ALA A N 1
ATOM 593 C CA . ALA A 1 79 ? -9.751 -2.112 -5.184 1.00 91.06 79 ALA A CA 1
ATOM 594 C C . ALA A 1 79 ? -8.670 -3.170 -5.438 1.00 91.06 79 ALA A C 1
ATOM 596 O O . ALA A 1 79 ? -8.850 -4.332 -5.088 1.00 91.06 79 ALA A O 1
ATOM 597 N N . ALA A 1 80 ? -7.500 -2.747 -5.925 1.00 89.75 80 ALA A N 1
ATOM 598 C CA . ALA A 1 80 ? -6.330 -3.608 -6.074 1.00 89.75 80 ALA A CA 1
ATOM 599 C C . ALA A 1 80 ? -5.664 -3.989 -4.732 1.00 89.75 80 ALA A C 1
ATOM 601 O O . ALA A 1 80 ? -4.550 -4.525 -4.719 1.00 89.75 80 ALA A O 1
ATOM 602 N N . GLY A 1 81 ? -6.292 -3.661 -3.601 1.00 90.00 81 GLY A N 1
ATOM 603 C CA . GLY A 1 81 ? -5.872 -4.028 -2.257 1.00 90.00 81 GLY A CA 1
ATOM 604 C C . GLY A 1 81 ? -4.729 -3.190 -1.693 1.00 90.00 81 GLY A C 1
ATOM 605 O O . GLY A 1 81 ? -4.108 -3.628 -0.725 1.00 90.00 81 GLY A O 1
ATOM 606 N N . HIS A 1 82 ? -4.398 -2.031 -2.272 1.00 92.19 82 HIS A N 1
ATOM 607 C CA . HIS A 1 82 ? -3.372 -1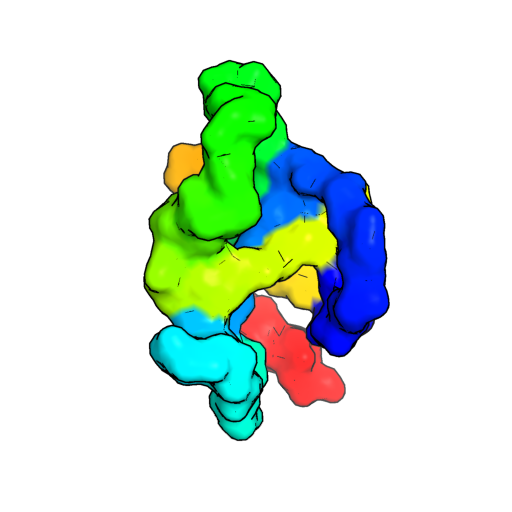.141 -1.716 1.00 92.19 82 HIS A CA 1
ATOM 608 C C . HIS A 1 82 ? -3.995 -0.221 -0.664 1.00 92.19 82 HIS A C 1
ATOM 610 O O . HIS A 1 82 ? -5.092 0.296 -0.857 1.00 92.19 82 HIS A O 1
ATOM 616 N N . ARG A 1 83 ? -3.280 0.027 0.435 1.00 92.19 83 ARG A N 1
ATOM 617 C CA . ARG A 1 83 ? -3.683 1.016 1.448 1.00 92.19 83 ARG A CA 1
ATOM 618 C C . ARG A 1 83 ? -2.991 2.367 1.221 1.00 92.19 83 ARG A C 1
ATOM 620 O O . ARG A 1 83 ? -1.934 2.404 0.585 1.00 92.19 83 ARG A O 1
ATOM 627 N N . PRO A 1 84 ? -3.514 3.482 1.753 1.00 91.81 84 PRO A N 1
ATOM 628 C CA . PRO A 1 84 ? -2.800 4.750 1.685 1.00 91.81 84 PRO A CA 1
ATOM 629 C C . PRO A 1 84 ? -1.449 4.663 2.412 1.00 91.81 84 PRO A C 1
ATOM 631 O O . PRO A 1 84 ? -1.349 4.106 3.508 1.00 91.81 84 PRO A O 1
ATOM 634 N N . CYS A 1 85 ? -0.405 5.234 1.811 1.00 87.56 85 CYS A N 1
ATOM 635 C CA . CYS A 1 85 ? 0.882 5.452 2.467 1.00 87.56 85 CYS A CA 1
ATOM 636 C C . CYS A 1 85 ? 0.712 6.434 3.637 1.00 87.56 85 CYS A C 1
ATOM 638 O O . CYS A 1 85 ? 0.322 7.583 3.438 1.00 87.56 85 CYS A O 1
ATOM 640 N N . ASP A 1 86 ? 1.040 6.011 4.853 1.00 83.75 86 ASP A N 1
ATOM 641 C CA . ASP A 1 86 ? 0.904 6.803 6.078 1.00 83.75 86 ASP A CA 1
ATOM 642 C C . ASP A 1 86 ? 1.911 7.958 6.167 1.00 83.75 86 ASP A C 1
ATOM 644 O O . ASP A 1 86 ? 1.615 8.989 6.771 1.00 83.75 86 ASP A O 1
ATOM 648 N N . VAL A 1 87 ? 3.058 7.828 5.494 1.00 80.81 87 VAL A N 1
ATOM 649 C CA . VAL A 1 87 ? 4.095 8.870 5.425 1.00 80.81 87 VAL A CA 1
ATOM 650 C C . VAL A 1 87 ? 3.678 10.028 4.514 1.00 80.81 87 VAL A C 1
ATOM 652 O O . VAL A 1 87 ? 3.875 11.191 4.857 1.00 80.81 87 VAL A O 1
ATOM 655 N N . GLN A 1 88 ? 3.116 9.722 3.341 1.00 79.06 88 GLN A N 1
ATOM 656 C CA . GLN A 1 88 ? 2.822 10.718 2.300 1.00 79.06 88 GLN A CA 1
ATOM 657 C C . GLN A 1 88 ? 1.362 11.180 2.310 1.00 79.06 88 GLN A C 1
ATOM 659 O O . GLN A 1 88 ? 1.074 12.313 1.941 1.00 79.06 88 GLN A O 1
ATOM 664 N N . GLN A 1 89 ? 0.439 10.313 2.726 1.00 81.69 89 GLN A N 1
ATOM 665 C CA . GLN A 1 89 ? -1.002 10.557 2.715 1.00 81.69 89 GLN A CA 1
ATOM 666 C C . GLN A 1 89 ? -1.599 10.379 4.114 1.00 81.69 89 GLN A C 1
ATOM 668 O O . GLN A 1 89 ? -2.609 9.703 4.285 1.00 81.69 89 GLN A O 1
ATOM 673 N N . SER A 1 90 ? -0.987 10.989 5.135 1.00 83.69 90 SER A N 1
ATOM 674 C CA . SER A 1 90 ? -1.361 10.798 6.548 1.00 83.69 90 SER A CA 1
ATOM 675 C C . SER A 1 90 ? -2.854 11.018 6.840 1.00 83.69 90 SER A C 1
ATOM 677 O O . SER A 1 90 ? -3.449 10.283 7.628 1.00 83.69 90 SER A O 1
ATOM 679 N N . LYS A 1 91 ? -3.491 11.989 6.171 1.00 88.94 91 LYS A N 1
ATOM 680 C CA . LYS A 1 91 ? -4.934 12.250 6.285 1.00 88.94 91 LYS A CA 1
ATOM 681 C C . LYS A 1 91 ? -5.781 11.089 5.758 1.00 88.94 91 LYS A C 1
ATOM 683 O O . LYS A 1 91 ? -6.707 10.660 6.443 1.00 88.94 91 LYS A O 1
ATOM 688 N N . GLU A 1 92 ? -5.460 10.577 4.573 1.00 90.56 92 GLU A N 1
ATOM 689 C CA . GLU A 1 92 ? -6.191 9.456 3.972 1.00 90.56 92 GLU A CA 1
ATOM 690 C C . GLU A 1 92 ? -5.886 8.146 4.704 1.00 90.56 92 GLU A C 1
ATOM 692 O O . GLU A 1 92 ? -6.788 7.356 4.954 1.00 90.56 92 GLU A O 1
ATOM 697 N N . ALA A 1 93 ? -4.651 7.959 5.176 1.00 89.50 93 ALA A N 1
ATOM 698 C CA . ALA A 1 93 ? -4.275 6.837 6.029 1.00 89.50 93 ALA A CA 1
ATOM 699 C C . ALA A 1 93 ? -5.073 6.827 7.345 1.00 89.50 93 ALA A C 1
ATOM 701 O O . ALA A 1 93 ? -5.560 5.780 7.768 1.00 89.50 93 ALA A O 1
ATOM 702 N N . LYS A 1 94 ? -5.288 7.994 7.968 1.00 89.94 94 LYS A N 1
ATOM 703 C CA . LYS A 1 94 ? -6.143 8.117 9.157 1.00 89.94 94 LYS A CA 1
ATOM 704 C C . LYS A 1 94 ? -7.601 7.765 8.853 1.00 89.94 94 LYS A C 1
ATOM 706 O O . LYS A 1 94 ? -8.197 7.004 9.607 1.00 89.94 94 LYS A O 1
ATOM 711 N N . ARG A 1 95 ? -8.156 8.270 7.747 1.00 90.50 95 ARG A N 1
ATOM 712 C CA . ARG A 1 95 ? -9.520 7.927 7.300 1.00 90.50 95 ARG A CA 1
ATOM 713 C C . ARG A 1 95 ? -9.670 6.432 7.035 1.00 90.50 95 ARG A C 1
ATOM 715 O O . ARG A 1 95 ? -10.653 5.832 7.453 1.00 90.50 95 ARG A O 1
ATOM 722 N N . PHE A 1 96 ? -8.671 5.825 6.399 1.00 90.69 96 PHE A N 1
ATOM 723 C CA . PHE A 1 96 ? -8.628 4.387 6.172 1.00 90.69 96 PHE A CA 1
ATOM 724 C C . PHE A 1 96 ? -8.676 3.614 7.495 1.00 90.69 96 PHE A C 1
ATOM 726 O O . PHE A 1 96 ? -9.489 2.705 7.626 1.00 90.69 96 PHE A O 1
ATOM 733 N N . LEU A 1 97 ? -7.873 4.000 8.494 1.00 89.25 97 LEU A N 1
ATOM 734 C CA . LEU A 1 97 ? -7.901 3.377 9.825 1.00 89.25 97 LEU A CA 1
ATOM 735 C C . LEU A 1 97 ? -9.245 3.559 10.538 1.00 89.25 97 LEU A C 1
ATOM 737 O O . LEU A 1 97 ? -9.721 2.628 11.184 1.00 89.25 97 LEU A O 1
ATOM 741 N N . GLU A 1 98 ? -9.866 4.734 10.427 1.00 88.31 98 GLU A N 1
ATOM 742 C CA . GLU A 1 98 ? -11.196 4.990 10.990 1.00 88.31 98 GLU A CA 1
ATOM 743 C C . GLU A 1 98 ? -12.230 4.033 10.379 1.00 88.31 98 GLU A C 1
ATOM 745 O O . GLU A 1 98 ? -12.912 3.322 11.118 1.00 88.31 98 GLU A O 1
ATOM 750 N N . CYS A 1 99 ? -12.274 3.915 9.049 1.00 87.81 99 CYS A N 1
ATOM 751 C CA . CYS A 1 99 ? -13.150 2.965 8.359 1.00 87.81 99 CYS A CA 1
ATOM 752 C C . CYS A 1 99 ? -12.816 1.500 8.682 1.00 87.81 99 CYS A C 1
ATOM 754 O O . CYS A 1 99 ? -13.726 0.692 8.867 1.00 87.81 99 CYS A O 1
ATOM 756 N N . TRP A 1 100 ? -11.530 1.154 8.787 1.00 87.00 100 TRP A N 1
ATOM 757 C CA . TRP A 1 100 ? -11.079 -0.191 9.148 1.00 87.00 100 TRP A CA 1
ATOM 758 C C . TRP A 1 100 ? -11.561 -0.585 10.543 1.00 87.00 100 TRP A C 1
ATOM 760 O O . TRP A 1 100 ? -12.134 -1.655 10.726 1.00 87.00 100 TRP A O 1
ATOM 770 N N . SER A 1 101 ? -11.400 0.313 11.517 1.00 81.19 101 SER A N 1
ATOM 771 C CA . SER A 1 101 ? -11.784 0.067 12.908 1.00 81.19 101 SER A CA 1
ATOM 772 C C . SER A 1 101 ? -13.283 -0.177 13.089 1.00 81.19 101 SER A C 1
ATOM 774 O O . SER A 1 101 ? -13.666 -0.929 13.979 1.00 81.19 101 SER A O 1
ATOM 776 N N . VAL A 1 102 ? -14.128 0.396 12.225 1.00 76.44 102 VAL A N 1
ATOM 777 C CA . VAL A 1 102 ? -15.573 0.122 12.210 1.00 76.44 102 VAL A CA 1
ATOM 778 C C . VAL A 1 102 ? -15.861 -1.305 11.733 1.00 76.44 102 VAL A C 1
ATOM 780 O O . VAL A 1 102 ? -16.753 -1.955 12.269 1.00 76.44 102 VAL A O 1
ATOM 783 N N . LYS A 1 103 ? -15.112 -1.798 10.740 1.00 73.44 103 LYS A N 1
ATOM 784 C CA . LYS A 1 103 ? -15.278 -3.148 10.177 1.00 73.44 103 LYS A CA 1
ATOM 785 C C . LYS A 1 103 ? -14.716 -4.235 11.103 1.00 73.44 103 LYS A C 1
ATOM 787 O O . LYS A 1 103 ? -15.285 -5.315 11.172 1.00 73.44 103 LYS A O 1
ATOM 792 N N . ASP A 1 104 ? -13.615 -3.943 11.791 1.00 69.38 104 ASP A N 1
ATOM 793 C CA . ASP A 1 104 ? -12.843 -4.900 12.598 1.00 69.38 104 ASP A CA 1
ATOM 794 C C . ASP A 1 104 ? -13.186 -4.851 14.102 1.00 69.38 104 ASP A C 1
ATOM 796 O O . ASP A 1 104 ? -12.388 -5.274 14.933 1.00 69.38 104 ASP A O 1
ATOM 800 N N . GLU A 1 105 ? -14.335 -4.273 14.481 1.00 69.19 105 GLU A N 1
ATOM 801 C CA . GLU A 1 105 ? -14.766 -4.085 15.884 1.00 69.19 105 GLU A CA 1
ATOM 802 C C . GLU A 1 105 ? -13.703 -3.402 16.782 1.00 69.19 105 GLU A C 1
ATOM 804 O O . GLU A 1 105 ? -13.653 -3.589 17.996 1.00 69.19 105 GLU A O 1
ATOM 809 N N . GLY A 1 106 ? -12.843 -2.569 16.191 1.00 60.75 106 GLY A N 1
ATOM 810 C CA . GLY A 1 106 ? -11.795 -1.827 16.893 1.00 60.75 106 GLY A CA 1
ATOM 811 C C . GLY A 1 106 ? -10.516 -2.613 17.208 1.00 60.75 106 GLY A C 1
ATOM 812 O O . GLY A 1 106 ? -9.686 -2.098 17.961 1.00 60.75 106 GLY A O 1
ATOM 813 N N . HIS A 1 107 ? -10.325 -3.813 16.651 1.00 58.41 107 HIS A N 1
ATOM 814 C CA . HIS A 1 107 ? -9.265 -4.725 17.091 1.00 58.41 107 HIS A CA 1
ATOM 815 C C . HIS A 1 107 ? -7.845 -4.392 16.607 1.00 58.41 107 HIS A C 1
ATOM 817 O O . HIS A 1 107 ? -6.905 -4.641 17.365 1.00 58.41 107 HIS A O 1
ATOM 823 N N . SER A 1 108 ? -7.638 -3.789 15.429 1.00 64.06 108 SER A N 1
ATOM 824 C CA . SER A 1 108 ? -6.278 -3.433 14.989 1.00 64.06 108 SER A CA 1
ATOM 825 C C . SER A 1 108 ? -6.103 -1.992 14.499 1.00 64.06 108 SER A C 1
ATOM 827 O O . SER A 1 108 ? -6.780 -1.525 13.584 1.00 64.06 108 SER A O 1
ATOM 829 N N . LYS A 1 109 ? -5.131 -1.291 15.106 1.00 71.12 109 LYS A N 1
ATOM 830 C CA . LYS A 1 109 ? -4.577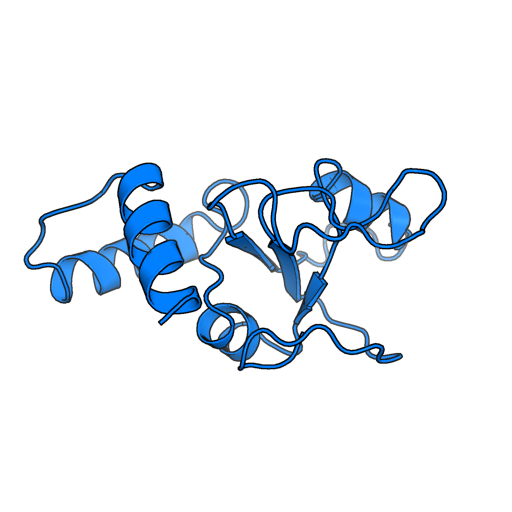 0.001 14.646 1.00 71.12 109 LYS A CA 1
ATOM 831 C C . LYS A 1 109 ? -3.134 -0.123 14.146 1.00 71.12 109 LYS A C 1
ATOM 833 O O . LYS A 1 109 ? -2.503 0.889 13.849 1.00 71.12 109 LYS A O 1
ATOM 838 N N . ASP A 1 110 ? -2.601 -1.340 14.115 1.00 85.50 110 ASP A N 1
ATOM 839 C CA . ASP A 1 110 ? -1.234 -1.609 13.685 1.00 85.50 110 ASP A CA 1
ATOM 840 C C . ASP A 1 110 ? -1.215 -1.919 12.187 1.00 85.50 110 ASP A C 1
ATOM 842 O O . ASP A 1 110 ? -1.848 -2.870 11.723 1.00 85.50 110 ASP A O 1
ATOM 846 N N . TRP A 1 111 ? -0.454 -1.132 11.425 1.00 86.38 111 TRP A N 1
ATOM 847 C CA . TRP A 1 111 ? -0.311 -1.329 9.987 1.00 86.38 111 TRP A CA 1
ATOM 848 C C . TRP A 1 111 ? 0.217 -2.712 9.624 1.00 86.38 111 TRP A C 1
ATOM 850 O O . TRP A 1 111 ? -0.217 -3.253 8.614 1.00 86.38 111 TRP A O 1
ATOM 860 N N . ALA A 1 112 ? 1.098 -3.309 10.431 1.00 86.62 112 ALA A N 1
ATOM 861 C CA . ALA A 1 112 ? 1.633 -4.636 10.133 1.00 86.62 112 ALA A CA 1
ATOM 862 C C . ALA A 1 112 ? 0.547 -5.723 10.203 1.00 86.62 112 ALA A C 1
ATOM 864 O O . ALA A 1 112 ? 0.499 -6.623 9.364 1.00 86.62 112 ALA A O 1
ATOM 865 N N . GLN A 1 113 ? -0.357 -5.623 11.178 1.00 88.19 113 GLN A N 1
ATOM 866 C CA . GLN A 1 113 ? -1.490 -6.538 11.311 1.00 88.19 113 GLN A CA 1
ATOM 867 C C . GLN A 1 113 ? -2.522 -6.326 10.201 1.00 88.19 113 GLN A C 1
ATOM 869 O O . GLN A 1 113 ? -2.990 -7.299 9.610 1.00 88.19 113 GLN A O 1
ATOM 874 N N . ILE A 1 114 ? -2.833 -5.069 9.878 1.00 89.44 114 ILE A N 1
ATOM 875 C CA . ILE A 1 114 ? -3.717 -4.724 8.758 1.00 89.44 114 ILE A CA 1
ATOM 876 C C . ILE A 1 114 ? -3.134 -5.249 7.441 1.00 89.44 114 ILE A C 1
ATOM 878 O O . ILE A 1 114 ? -3.850 -5.879 6.666 1.00 89.44 114 ILE A O 1
ATOM 882 N N . ASP A 1 115 ? -1.833 -5.059 7.206 1.00 89.75 115 ASP A N 1
ATOM 883 C CA . ASP A 1 115 ? -1.137 -5.560 6.019 1.00 89.75 115 ASP A CA 1
ATOM 884 C C . ASP A 1 115 ? -1.214 -7.090 5.934 1.00 89.75 115 ASP A C 1
ATOM 886 O O . ASP A 1 115 ? -1.452 -7.619 4.850 1.00 89.75 115 ASP A O 1
ATOM 890 N N . LEU A 1 116 ? -1.102 -7.806 7.059 1.00 89.44 116 LEU A N 1
ATOM 891 C CA . LEU A 1 116 ? -1.259 -9.262 7.103 1.00 89.44 116 LEU A CA 1
ATOM 892 C C . LEU A 1 116 ? -2.688 -9.711 6.756 1.00 89.44 116 LEU A C 1
ATOM 894 O O . LEU A 1 116 ? -2.859 -10.686 6.021 1.00 89.44 116 LEU A O 1
ATOM 898 N N . ILE A 1 117 ? -3.710 -9.023 7.275 1.00 89.75 117 ILE A N 1
ATOM 899 C CA . ILE A 1 117 ? -5.120 -9.326 6.980 1.00 89.75 117 ILE A CA 1
ATOM 900 C C . ILE A 1 117 ? -5.410 -9.057 5.503 1.00 89.75 117 ILE A C 1
ATOM 902 O O . ILE A 1 117 ? -5.851 -9.961 4.795 1.00 89.75 117 ILE A O 1
ATOM 906 N N . LEU A 1 118 ? -5.078 -7.858 5.017 1.00 89.19 118 LEU A N 1
ATOM 907 C CA . LEU A 1 118 ? -5.222 -7.494 3.608 1.00 89.19 118 LEU A CA 1
ATOM 908 C C . LEU A 1 118 ? -4.458 -8.461 2.705 1.00 89.19 118 LEU A C 1
ATOM 910 O O . LEU A 1 118 ? -4.943 -8.831 1.642 1.00 89.19 118 LEU A O 1
ATOM 914 N N . HIS A 1 119 ? -3.265 -8.902 3.108 1.00 89.19 119 HIS A N 1
ATOM 915 C CA . HIS A 1 119 ? -2.498 -9.853 2.318 1.00 89.19 119 HIS A CA 1
ATOM 916 C C . HIS A 1 119 ? -3.224 -11.186 2.147 1.00 89.19 119 HIS A C 1
ATOM 918 O O . HIS A 1 119 ? -3.218 -11.727 1.046 1.00 89.19 119 HIS A O 1
ATOM 924 N N . ARG A 1 120 ? -3.896 -11.685 3.188 1.00 88.50 120 ARG A N 1
ATOM 925 C CA . ARG A 1 120 ? -4.726 -12.893 3.083 1.00 88.50 120 ARG A CA 1
ATOM 926 C C . ARG A 1 120 ? -5.907 -12.683 2.137 1.00 88.50 120 ARG A C 1
ATOM 928 O O . ARG A 1 120 ? -6.132 -13.537 1.290 1.00 88.50 120 ARG A O 1
ATOM 935 N N . GLU A 1 121 ? -6.597 -11.545 2.234 1.00 87.94 121 GLU A N 1
ATOM 936 C CA . GLU A 1 121 ? -7.718 -11.197 1.340 1.00 87.94 121 GLU A CA 1
ATOM 937 C C . GLU A 1 121 ? -7.281 -11.054 -0.132 1.00 87.94 121 GLU A C 1
ATOM 939 O O . GLU A 1 121 ? -8.035 -11.382 -1.038 1.00 87.94 121 GLU A O 1
ATOM 944 N N . ARG A 1 122 ? -6.045 -10.610 -0.405 1.00 87.00 122 ARG A N 1
ATOM 945 C CA . ARG A 1 122 ? -5.499 -10.517 -1.777 1.00 87.00 122 ARG A CA 1
ATOM 946 C C . ARG A 1 122 ? -5.205 -11.883 -2.415 1.00 87.00 122 ARG A C 1
ATOM 948 O O . ARG A 1 122 ? -4.975 -11.938 -3.622 1.00 87.00 122 ARG A O 1
ATOM 955 N N . LEU A 1 123 ? -5.092 -12.943 -1.611 1.00 83.12 123 LEU A N 1
ATOM 956 C CA . LEU A 1 123 ? -4.712 -14.292 -2.056 1.00 83.12 123 LEU A CA 1
ATOM 957 C C . LEU A 1 123 ? -5.864 -15.300 -2.033 1.00 83.12 123 LEU A C 1
ATOM 959 O O . LEU A 1 123 ? -5.683 -16.405 -2.547 1.00 83.12 123 LEU A O 1
ATOM 963 N N . SER A 1 124 ? -6.993 -14.945 -1.419 1.00 74.94 124 SER A N 1
ATOM 964 C CA . SER A 1 124 ? -8.235 -15.722 -1.457 1.00 74.94 124 SER A CA 1
ATOM 965 C C . SER A 1 124 ? -8.942 -15.572 -2.795 1.00 74.94 124 SER A C 1
ATOM 967 O O . SER A 1 124 ? -9.401 -16.607 -3.322 1.00 74.94 124 SER A O 1
#

Sequence (124 aa):
MAPDGSIVHSGMSSVWVGGRGGPLHRGNGSPRAQRWVTENWTYSQQDGTQSTNETEAGKTERFARGSALIFLDEVTALAAGHRPCDVQQSKEAKRFLECWSVKDEGHSKDWAQIDLILHRERLS

pLDDT: mean 77.59, std 14.43, range [40.0, 92.19]

Foldseek 3Di:
DFLLLDADDDPDDDQKKWFQAFAQADPVRHGDPDPHDD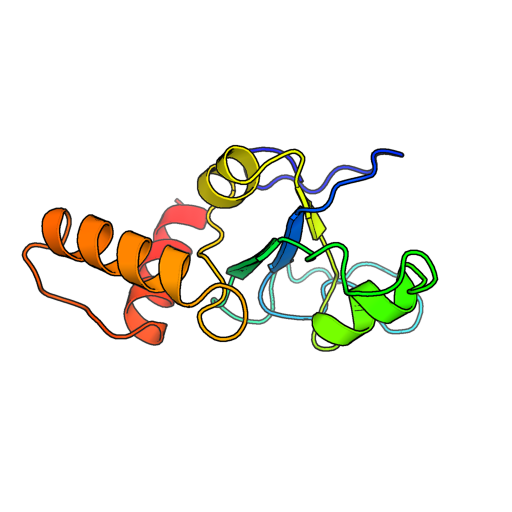LQTEMDGNDPVPDPPCDVVNVCVVVVRYDMDDARDPSSSVSSLHAYDCVHCVVRNVVVLVVVCVVVVNDDPDPRVVSVVSSVVSVD

Secondary structure (DSSP, 8-state):
--TTS---------SEEEEESS-SB-TTSPBPS-S-SSS-EEEEEPPTTS-TT--HHHHHHHTTTS-EEEESSHHHHHHTTPEEPTTT-HHHHHHHHHHHHHHTTT----HHHHHHHHHHHTT-

Radius of gyration: 14.54 Å; chains: 1; bounding box: 34×36×39 Å